Protein AF-A0A699QA88-F1 (afdb_monomer)

Organism: Tanacetum cinerariifolium (NCBI:txid118510)

Foldseek 3Di:
DDDPPPPPPPDDDADDLQDDPPCPVLVVLVVVLQVVQDPPDDSVPRDSVADSDPVSNVVVSVVSVVVVVCCVLCPPPPPCNVVVVVVVVVVVPDPPPPPPPDD

Structure (mmCIF, N/CA/C/O backbone):
data_AF-A0A699QA88-F1
#
_entry.id   AF-A0A699QA88-F1
#
loop_
_atom_site.group_PDB
_atom_site.id
_atom_site.type_symbol
_atom_site.label_atom_id
_atom_site.label_alt_id
_atom_site.label_comp_id
_atom_site.label_asym_id
_atom_site.label_entity_id
_atom_site.label_seq_id
_atom_site.pdbx_PDB_ins_code
_atom_site.Cartn_x
_atom_site.Cartn_y
_atom_site.Cartn_z
_atom_site.occupancy
_atom_site.B_iso_or_equiv
_atom_site.auth_seq_id
_atom_site.auth_comp_id
_atom_site.auth_asym_id
_atom_site.auth_atom_id
_atom_site.pdbx_PDB_model_num
ATOM 1 N N . PHE A 1 1 ? -19.993 -20.829 -31.052 1.00 38.84 1 PHE A N 1
ATOM 2 C CA . PHE A 1 1 ? -18.880 -21.285 -30.199 1.00 38.84 1 PHE A CA 1
ATOM 3 C C . PHE A 1 1 ? -18.226 -22.478 -30.885 1.00 38.84 1 PHE A C 1
ATOM 5 O O . PHE A 1 1 ? -18.898 -23.483 -31.068 1.00 38.84 1 PHE A O 1
ATOM 12 N N . GLY A 1 2 ? -17.010 -22.308 -31.415 1.00 42.00 2 GLY A N 1
ATOM 13 C CA . GLY A 1 2 ? -16.285 -23.348 -32.164 1.00 42.00 2 GLY A CA 1
ATOM 14 C C . GLY A 1 2 ? -15.446 -24.264 -31.256 1.00 42.00 2 GLY A C 1
ATOM 15 O O . GLY A 1 2 ? -15.251 -23.921 -30.091 1.00 42.00 2 GLY A O 1
ATOM 16 N N . PRO A 1 3 ? -14.935 -25.405 -31.759 1.00 47.50 3 PRO A N 1
ATOM 17 C CA . PRO A 1 3 ? -14.498 -26.540 -30.933 1.00 47.50 3 PRO A CA 1
ATOM 18 C C . PRO A 1 3 ? -13.124 -26.410 -30.256 1.00 47.50 3 PRO A C 1
ATOM 20 O O . PRO A 1 3 ? -12.680 -27.372 -29.648 1.00 47.50 3 PRO A O 1
ATOM 23 N N . ASN A 1 4 ? -12.445 -25.263 -30.335 1.00 50.00 4 ASN A N 1
ATOM 24 C CA . ASN A 1 4 ? -11.046 -25.130 -29.899 1.00 50.00 4 ASN A CA 1
ATOM 25 C C . ASN A 1 4 ? -10.831 -23.957 -28.931 1.00 50.00 4 ASN A C 1
ATOM 27 O O . ASN A 1 4 ? -9.859 -23.222 -29.054 1.00 50.00 4 ASN A O 1
ATOM 31 N N . CYS A 1 5 ? -11.739 -23.743 -27.978 1.00 49.22 5 CYS A N 1
ATOM 32 C CA . CYS A 1 5 ? -11.491 -22.808 -26.879 1.00 49.22 5 CYS A CA 1
ATOM 33 C C . CYS A 1 5 ? -11.003 -23.583 -25.651 1.00 49.22 5 CYS A C 1
ATOM 35 O O . CYS A 1 5 ? -11.678 -23.664 -24.628 1.00 49.22 5 CYS A O 1
ATOM 37 N N . SER A 1 6 ? -9.829 -24.196 -25.781 1.00 50.03 6 SER A N 1
ATOM 38 C CA . SER A 1 6 ? -9.033 -24.570 -24.620 1.00 50.03 6 SER A CA 1
ATOM 39 C C . SER A 1 6 ? -8.433 -23.273 -24.085 1.00 50.03 6 SER A C 1
ATOM 41 O O . SER A 1 6 ? -7.356 -22.873 -24.513 1.00 50.03 6 SER A O 1
ATOM 43 N N . ILE A 1 7 ? -9.152 -22.572 -23.204 1.00 57.25 7 ILE A N 1
ATOM 44 C CA . ILE A 1 7 ? -8.540 -21.539 -22.358 1.00 57.25 7 ILE A CA 1
ATOM 45 C C . ILE A 1 7 ? -7.652 -22.300 -21.373 1.00 57.25 7 ILE A C 1
ATOM 47 O O . ILE A 1 7 ? -8.055 -22.639 -20.264 1.00 57.25 7 ILE A O 1
ATOM 51 N N . GLY A 1 8 ? -6.464 -22.677 -21.836 1.00 50.00 8 GLY A N 1
ATOM 52 C CA . GLY A 1 8 ? -5.355 -22.939 -20.944 1.00 50.00 8 GLY A CA 1
ATOM 53 C C . GLY A 1 8 ? -4.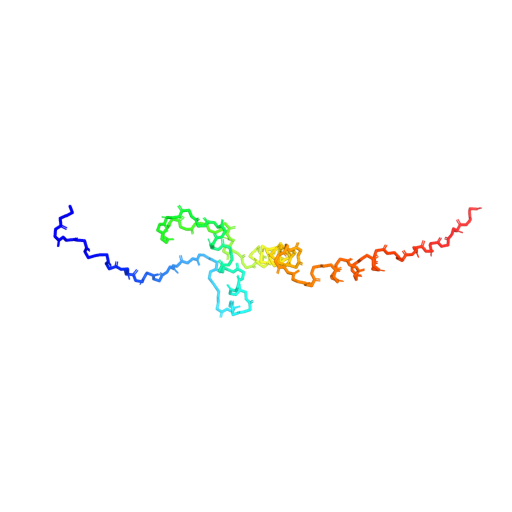982 -21.593 -20.350 1.00 50.00 8 GLY A C 1
ATOM 54 O O . GLY A 1 8 ? -4.537 -20.706 -21.069 1.00 50.00 8 GLY A O 1
ATOM 55 N N . SER A 1 9 ? -5.232 -21.398 -19.060 1.00 55.72 9 SER A N 1
ATOM 56 C CA . SER A 1 9 ? -4.574 -20.325 -18.323 1.00 55.72 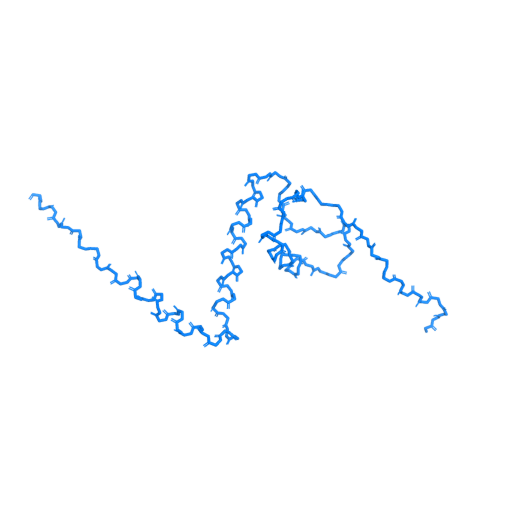9 SER A CA 1
ATOM 57 C C . SER A 1 9 ? -3.139 -20.783 -18.086 1.00 55.72 9 SER A C 1
ATOM 59 O O . SER A 1 9 ? -2.845 -21.412 -17.066 1.00 55.72 9 SER A O 1
ATOM 61 N N . GLU A 1 10 ? -2.280 -20.584 -19.080 1.00 60.94 10 GLU A N 1
ATOM 62 C CA . GLU A 1 10 ? -0.844 -20.775 -18.912 1.00 60.94 10 GLU A CA 1
ATOM 63 C C . GLU A 1 10 ? -0.374 -19.795 -17.828 1.00 60.94 10 GLU A C 1
ATOM 65 O O . GLU A 1 10 ? -0.728 -18.615 -17.838 1.00 60.94 10 GLU A O 1
ATOM 70 N N . ILE A 1 11 ? 0.311 -20.317 -16.809 1.00 65.12 11 ILE A N 1
ATOM 71 C CA . ILE A 1 11 ? 0.887 -19.491 -15.749 1.00 65.12 11 ILE A CA 1
ATOM 72 C C . ILE A 1 11 ? 2.209 -18.975 -16.304 1.00 65.12 11 ILE A C 1
ATOM 74 O O . ILE A 1 11 ? 3.162 -19.740 -16.434 1.00 65.12 11 ILE A O 1
ATOM 78 N N . GLU A 1 12 ? 2.237 -17.699 -16.664 1.00 67.31 12 GLU A N 1
ATOM 79 C CA . GLU A 1 12 ? 3.449 -17.014 -17.098 1.00 67.31 12 GLU A CA 1
ATOM 80 C C . GLU A 1 12 ? 4.161 -16.405 -15.883 1.00 67.31 12 GLU A C 1
ATOM 82 O O . GLU A 1 12 ? 3.568 -15.647 -15.107 1.00 67.31 12 GLU A O 1
ATOM 87 N N . ASP A 1 13 ? 5.442 -16.737 -15.717 1.00 69.88 13 ASP A N 1
ATOM 88 C CA . ASP A 1 13 ? 6.315 -16.089 -14.741 1.00 69.88 13 ASP A CA 1
ATOM 89 C C . ASP A 1 13 ? 6.705 -14.703 -15.278 1.00 69.88 13 ASP A C 1
ATOM 91 O O . ASP A 1 13 ? 7.562 -14.577 -16.149 1.00 69.88 13 ASP A O 1
ATOM 95 N N . GLY A 1 14 ? 6.056 -13.650 -14.776 1.00 70.75 14 GLY A N 1
ATOM 96 C CA . GLY A 1 14 ? 6.364 -12.275 -15.178 1.00 70.75 14 GLY A CA 1
ATOM 97 C C . GLY A 1 14 ? 7.719 -11.807 -14.648 1.00 70.75 14 GLY A C 1
ATOM 98 O O . GLY A 1 14 ? 7.980 -11.896 -13.445 1.00 70.75 14 GLY A O 1
ATOM 99 N N . GLU A 1 15 ? 8.558 -11.259 -15.525 1.00 78.94 15 GLU A N 1
ATOM 100 C CA . GLU A 1 15 ? 9.814 -10.597 -15.166 1.00 78.94 15 GLU A CA 1
ATOM 101 C C . GLU A 1 15 ? 9.582 -9.084 -15.063 1.00 78.94 15 GLU A C 1
ATOM 103 O O . GLU A 1 15 ? 9.091 -8.450 -15.997 1.00 78.94 15 GLU A O 1
ATOM 108 N N . PHE A 1 16 ? 9.915 -8.486 -13.916 1.00 81.31 16 PHE A N 1
ATOM 109 C CA . PHE A 1 16 ? 9.720 -7.052 -13.703 1.00 81.31 16 PHE A CA 1
ATOM 110 C C . PHE A 1 16 ? 10.973 -6.378 -13.149 1.00 81.31 16 PHE A C 1
ATOM 112 O O . PHE A 1 16 ? 11.567 -6.850 -12.182 1.00 81.31 16 PHE A O 1
ATOM 119 N N . ASP A 1 17 ? 11.276 -5.176 -13.647 1.00 80.62 17 ASP A N 1
ATOM 120 C CA . ASP A 1 17 ? 12.431 -4.361 -13.229 1.00 80.62 17 ASP A CA 1
ATOM 121 C C . ASP A 1 17 ? 12.520 -4.099 -11.713 1.00 80.62 17 ASP A C 1
ATOM 123 O O . ASP A 1 17 ? 13.580 -3.762 -11.187 1.00 80.62 17 ASP A O 1
ATOM 127 N N . TRP A 1 18 ? 11.391 -4.175 -11.005 1.00 79.94 18 TRP A N 1
ATOM 128 C CA . TRP A 1 18 ? 11.276 -3.915 -9.568 1.00 79.94 18 TRP A CA 1
ATOM 129 C C . TRP A 1 18 ? 11.328 -5.187 -8.703 1.00 79.94 18 TRP A C 1
ATOM 131 O O . TRP A 1 18 ? 11.214 -5.082 -7.477 1.00 79.94 18 TRP A O 1
ATOM 141 N N . GLN A 1 19 ? 11.497 -6.376 -9.295 1.00 78.88 19 GLN A N 1
ATOM 142 C CA . GLN A 1 19 ? 11.680 -7.623 -8.550 1.00 78.88 19 GLN A CA 1
ATOM 143 C C . GLN A 1 19 ? 12.997 -7.594 -7.763 1.00 78.88 19 GLN A C 1
ATOM 145 O O . GLN A 1 19 ? 14.057 -7.241 -8.272 1.00 78.88 19 GLN A O 1
ATOM 150 N N . THR A 1 20 ? 12.932 -7.944 -6.478 1.00 70.00 20 THR A N 1
ATOM 151 C CA . THR A 1 20 ? 14.099 -8.018 -5.590 1.00 70.00 20 THR A CA 1
ATOM 152 C C . THR A 1 20 ? 13.988 -9.234 -4.673 1.00 70.00 20 THR A C 1
ATOM 154 O O . THR A 1 20 ? 12.894 -9.661 -4.325 1.00 70.00 20 THR A O 1
ATOM 157 N N . ASN A 1 21 ? 15.114 -9.771 -4.206 1.00 67.88 21 ASN A N 1
ATOM 158 C CA . ASN A 1 21 ? 15.131 -11.036 -3.456 1.00 67.88 21 ASN A CA 1
ATOM 159 C C . ASN A 1 21 ? 14.504 -10.965 -2.042 1.00 67.88 21 ASN A C 1
ATOM 161 O O . ASN A 1 21 ? 14.332 -12.000 -1.412 1.00 67.88 21 ASN A O 1
ATOM 165 N N . ASN A 1 22 ? 14.147 -9.774 -1.536 1.00 62.91 22 ASN A N 1
ATOM 166 C CA . ASN A 1 22 ? 13.678 -9.558 -0.155 1.00 62.91 22 ASN A CA 1
ATOM 167 C C . ASN A 1 22 ? 12.275 -8.912 -0.098 1.00 62.91 22 ASN A C 1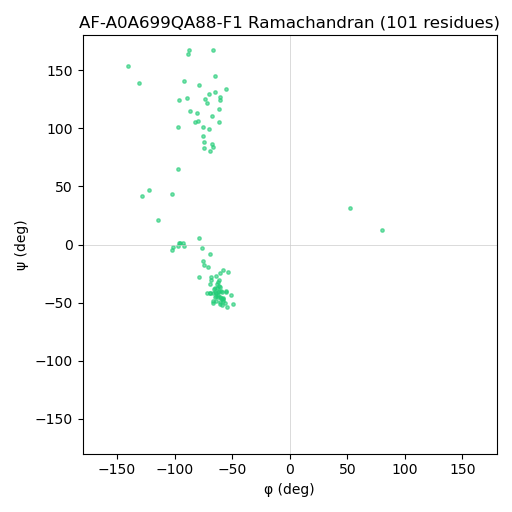
ATOM 169 O O . ASN A 1 22 ? 12.059 -7.933 0.621 1.00 62.91 22 ASN A O 1
ATOM 173 N N . MET A 1 23 ? 11.319 -9.425 -0.876 1.00 66.44 23 MET A N 1
ATOM 174 C CA . MET A 1 23 ? 9.979 -8.829 -1.027 1.00 66.44 23 MET A CA 1
ATOM 175 C C . MET A 1 23 ? 8.910 -9.359 -0.067 1.00 66.44 23 MET A C 1
ATOM 177 O O . MET A 1 23 ? 7.791 -8.856 -0.107 1.00 66.44 23 MET A O 1
ATOM 181 N N . GLU A 1 24 ? 9.213 -10.321 0.808 1.00 74.69 24 GLU A N 1
ATOM 182 C CA . GLU A 1 24 ? 8.195 -10.986 1.643 1.00 74.69 24 GLU A CA 1
ATOM 183 C C . GLU A 1 24 ? 7.356 -10.000 2.475 1.00 74.69 24 GLU A C 1
ATOM 185 O O . GLU A 1 24 ? 6.133 -10.107 2.532 1.00 74.69 24 GLU A O 1
ATOM 190 N N . ILE A 1 25 ? 7.995 -8.976 3.051 1.00 81.62 25 ILE A N 1
ATOM 191 C CA . ILE A 1 25 ? 7.320 -7.943 3.857 1.00 81.62 25 ILE A CA 1
ATOM 192 C C . ILE A 1 25 ? 6.415 -7.045 2.994 1.00 81.62 25 ILE A C 1
ATOM 194 O O . ILE A 1 25 ? 5.402 -6.529 3.465 1.00 81.62 25 ILE A O 1
ATOM 198 N N . GLU A 1 26 ? 6.779 -6.839 1.730 1.00 85.75 26 GLU A N 1
ATOM 199 C CA . GLU A 1 26 ? 6.126 -5.887 0.827 1.00 85.75 26 GLU A CA 1
ATOM 200 C C . GLU A 1 26 ? 5.160 -6.567 -0.155 1.00 85.75 26 GLU A C 1
ATOM 202 O O . GLU A 1 26 ? 4.474 -5.878 -0.911 1.00 85.75 26 GLU A O 1
ATOM 207 N N . ALA A 1 27 ? 5.055 -7.902 -0.123 1.00 88.06 27 ALA A N 1
ATOM 208 C CA . ALA A 1 27 ? 4.228 -8.703 -1.027 1.00 88.06 27 ALA A CA 1
ATOM 209 C C . ALA A 1 27 ? 2.780 -8.195 -1.099 1.00 88.06 27 ALA A C 1
ATOM 211 O O . ALA A 1 27 ? 2.229 -8.020 -2.185 1.00 88.06 27 ALA A O 1
ATOM 212 N N . GLY A 1 28 ? 2.186 -7.846 0.048 1.00 90.94 28 GLY A N 1
ATOM 213 C CA . GLY A 1 28 ? 0.838 -7.276 0.095 1.00 90.94 28 GLY A CA 1
ATOM 214 C C . GLY A 1 28 ? 0.711 -5.938 -0.644 1.00 90.94 28 GLY A C 1
ATOM 215 O O . GLY A 1 28 ? -0.305 -5.686 -1.290 1.00 90.94 28 GLY A O 1
ATOM 216 N N . ILE A 1 29 ? 1.741 -5.086 -0.605 1.00 93.19 29 ILE A N 1
ATOM 217 C CA . ILE A 1 29 ? 1.755 -3.811 -1.340 1.00 93.19 29 ILE A CA 1
ATOM 218 C C . ILE A 1 29 ? 1.840 -4.063 -2.839 1.00 93.19 29 ILE A C 1
ATOM 220 O O . ILE A 1 29 ? 1.125 -3.400 -3.592 1.00 93.19 29 ILE A O 1
ATOM 224 N N . PHE A 1 30 ? 2.667 -5.020 -3.268 1.00 89.81 30 PHE A N 1
ATOM 225 C CA . PHE A 1 30 ? 2.747 -5.402 -4.674 1.00 89.81 30 PHE A CA 1
ATOM 226 C C . PHE A 1 30 ? 1.400 -5.912 -5.171 1.00 89.81 30 PHE A C 1
ATOM 228 O O . PHE A 1 30 ? 0.889 -5.343 -6.129 1.00 89.81 30 PHE A O 1
ATOM 235 N N . VAL A 1 31 ? 0.769 -6.864 -4.479 1.00 91.06 31 VAL A N 1
ATOM 236 C CA . VAL A 1 31 ? -0.558 -7.381 -4.861 1.00 91.06 31 VAL A CA 1
ATOM 237 C C . VAL A 1 31 ? -1.586 -6.253 -4.956 1.00 91.06 31 VAL A C 1
ATOM 239 O O . VAL A 1 31 ? -2.238 -6.100 -5.986 1.00 91.06 31 VAL A O 1
ATOM 242 N N . MET A 1 32 ? -1.691 -5.399 -3.932 1.00 94.94 32 MET A N 1
ATOM 243 C CA . MET A 1 32 ? -2.623 -4.264 -3.961 1.00 94.94 32 MET A CA 1
ATOM 244 C C . MET A 1 32 ? -2.322 -3.290 -5.104 1.00 94.94 32 MET A C 1
ATOM 246 O O . MET A 1 32 ? -3.245 -2.744 -5.701 1.00 94.94 32 MET A O 1
ATOM 250 N N . ARG A 1 33 ? -1.043 -3.069 -5.428 1.00 93.75 33 ARG A N 1
ATOM 251 C CA . ARG A 1 33 ? -0.640 -2.211 -6.543 1.00 93.75 33 ARG A CA 1
ATOM 252 C C . ARG A 1 33 ? -0.977 -2.823 -7.895 1.00 93.75 33 ARG A C 1
ATOM 254 O O . ARG A 1 33 ? -1.480 -2.091 -8.735 1.00 93.75 33 ARG A O 1
ATOM 261 N N . HIS A 1 34 ? -0.756 -4.123 -8.070 1.00 90.31 34 HIS A N 1
ATOM 262 C CA . HIS A 1 34 ? -1.113 -4.828 -9.299 1.00 90.31 34 HIS A CA 1
ATOM 263 C C . HIS A 1 34 ? -2.617 -4.733 -9.523 1.00 90.31 34 HIS A C 1
ATOM 265 O O . HIS A 1 34 ? -3.037 -4.282 -10.578 1.00 90.31 34 HIS A O 1
ATOM 271 N N . LEU A 1 35 ? -3.424 -5.038 -8.503 1.00 91.75 35 LEU A N 1
ATOM 272 C CA . LEU A 1 35 ? -4.882 -4.919 -8.582 1.00 91.75 35 LEU A CA 1
ATOM 273 C C . LEU A 1 35 ? -5.356 -3.475 -8.821 1.00 91.75 35 LEU A C 1
ATOM 275 O O . LEU A 1 35 ? -6.364 -3.273 -9.487 1.00 91.75 35 LEU A O 1
ATOM 279 N N . GLU A 1 36 ? -4.642 -2.468 -8.304 1.00 92.62 36 GLU A N 1
ATOM 280 C CA . GLU A 1 36 ? -4.954 -1.051 -8.547 1.00 92.62 36 GLU A CA 1
ATOM 281 C C . GLU A 1 36 ? -4.678 -0.619 -9.998 1.00 92.62 36 GLU A C 1
ATOM 283 O O . GLU A 1 36 ? -5.385 0.245 -10.511 1.00 92.62 36 GLU A O 1
ATOM 288 N N . THR A 1 37 ? -3.653 -1.173 -10.650 1.00 89.56 37 THR A N 1
ATOM 289 C CA . THR A 1 37 ? -3.243 -0.784 -12.013 1.00 89.56 37 THR A CA 1
ATOM 290 C C . THR A 1 37 ? -3.689 -1.766 -13.092 1.00 89.56 37 THR A C 1
ATOM 292 O O . THR A 1 37 ? -3.467 -1.509 -14.273 1.00 89.56 37 THR A O 1
ATOM 295 N N . TYR A 1 38 ? -4.295 -2.889 -12.711 1.00 87.44 38 TYR A N 1
ATOM 296 C CA . TYR A 1 38 ? -4.722 -3.920 -13.641 1.00 87.44 38 TYR A CA 1
ATOM 297 C C . TYR A 1 38 ? -5.931 -3.461 -14.459 1.00 87.44 38 TYR A C 1
ATOM 299 O O . TYR A 1 38 ? -6.988 -3.153 -13.913 1.00 87.44 38 TYR A O 1
ATOM 307 N N . MET A 1 39 ? -5.776 -3.467 -15.783 1.00 86.00 39 MET A N 1
ATOM 308 C CA . MET A 1 39 ? -6.803 -3.040 -16.741 1.00 86.00 39 MET A CA 1
ATOM 309 C C . MET A 1 39 ? -7.315 -4.192 -17.620 1.00 86.00 39 MET A C 1
ATOM 311 O 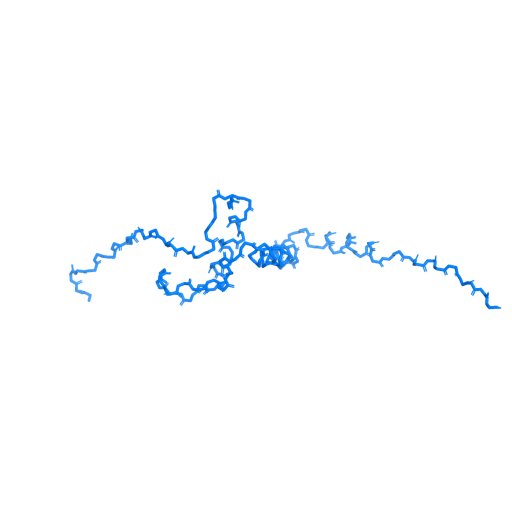O . MET A 1 39 ? -7.840 -3.953 -18.702 1.00 86.00 39 MET A O 1
ATOM 315 N N . GLY A 1 40 ? -7.156 -5.446 -17.181 1.00 83.31 40 GLY A N 1
ATOM 316 C CA . GLY A 1 40 ? -7.544 -6.616 -17.983 1.00 83.31 40 GLY A CA 1
ATOM 317 C C . GLY A 1 40 ? -6.531 -7.011 -19.063 1.00 83.31 40 GLY A C 1
ATOM 318 O O . GLY A 1 40 ? -6.871 -7.793 -19.944 1.00 83.31 40 GLY A O 1
ATOM 319 N N . MET A 1 41 ? -5.317 -6.456 -19.018 1.00 80.75 41 MET A N 1
ATOM 320 C CA . MET A 1 41 ? -4.253 -6.703 -19.999 1.00 80.75 41 MET A CA 1
ATOM 321 C C . MET A 1 41 ? -3.392 -7.916 -19.605 1.00 80.75 41 MET A C 1
ATOM 323 O O . MET A 1 41 ? -3.437 -8.363 -18.455 1.00 80.75 41 MET A O 1
ATOM 327 N N . GLY A 1 42 ? -2.620 -8.446 -20.560 1.00 77.81 42 GLY A N 1
ATOM 328 C CA . GLY A 1 42 ? -1.634 -9.508 -20.317 1.00 77.81 42 GLY A CA 1
ATOM 329 C C . GLY A 1 42 ? -0.470 -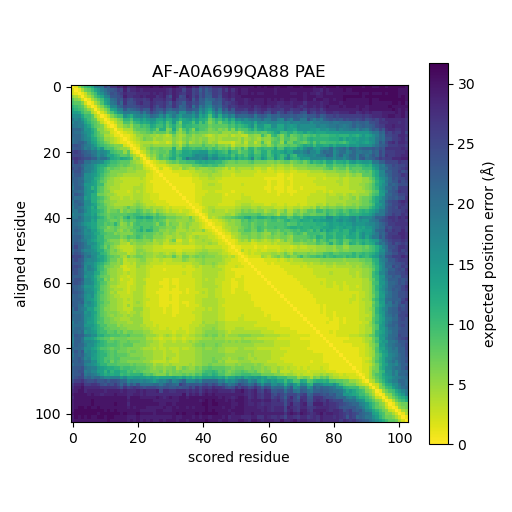9.045 -19.432 1.00 77.81 42 GLY A C 1
ATOM 330 O O . GLY A 1 42 ? -0.310 -7.848 -19.181 1.00 77.81 42 GLY A O 1
ATOM 331 N N . ILE A 1 43 ? 0.341 -9.989 -18.943 1.00 76.31 43 ILE A N 1
ATOM 332 C CA . ILE A 1 43 ? 1.430 -9.703 -17.993 1.00 76.31 43 ILE A CA 1
ATOM 333 C C . ILE A 1 43 ? 2.507 -8.785 -18.591 1.00 76.31 43 ILE A C 1
ATOM 335 O O . ILE A 1 43 ? 2.996 -7.896 -17.897 1.00 76.31 43 ILE A O 1
ATOM 339 N N . ASP A 1 44 ? 2.770 -8.914 -19.894 1.00 75.19 44 ASP A N 1
ATOM 340 C CA . ASP A 1 44 ? 3.740 -8.103 -20.644 1.00 75.19 44 ASP A CA 1
ATOM 341 C C . ASP A 1 44 ? 3.374 -6.612 -20.702 1.00 75.19 44 ASP A C 1
ATOM 343 O O . ASP A 1 44 ? 4.236 -5.741 -20.820 1.00 75.19 44 ASP A O 1
ATOM 347 N N . GLU A 1 45 ? 2.082 -6.295 -20.601 1.00 74.00 45 GLU A N 1
ATOM 348 C CA . GLU A 1 45 ? 1.571 -4.921 -20.633 1.00 74.00 45 GLU A CA 1
ATOM 349 C C . GLU A 1 45 ? 1.342 -4.355 -19.222 1.00 74.00 45 GLU A C 1
ATOM 351 O O . GLU A 1 45 ? 0.946 -3.193 -19.053 1.00 74.00 45 GLU A O 1
ATOM 356 N N . LEU A 1 46 ? 1.590 -5.154 -18.179 1.00 78.19 46 LEU A N 1
ATOM 357 C CA . LEU A 1 46 ? 1.340 -4.766 -16.800 1.00 78.19 46 LEU A CA 1
ATOM 358 C C . LEU A 1 46 ? 2.398 -3.779 -16.297 1.00 78.19 46 LEU A C 1
ATOM 360 O O . LEU A 1 46 ? 3.430 -4.138 -15.732 1.00 78.19 46 LEU A O 1
ATOM 364 N N . ASN A 1 47 ? 2.093 -2.489 -16.424 1.00 80.25 47 ASN A N 1
ATOM 365 C CA . ASN A 1 47 ? 2.925 -1.426 -15.876 1.00 80.25 47 ASN A CA 1
ATOM 366 C C . ASN A 1 47 ? 2.416 -0.947 -14.505 1.00 80.25 47 ASN A C 1
ATOM 368 O O . ASN A 1 47 ? 1.506 -0.126 -14.396 1.00 80.25 47 ASN A O 1
ATOM 372 N N . CYS A 1 48 ? 3.071 -1.403 -13.437 1.00 84.44 48 CYS A N 1
ATOM 373 C CA . CYS A 1 48 ? 2.770 -0.990 -12.060 1.00 84.44 48 CYS A CA 1
ATOM 374 C C . CYS A 1 48 ? 3.294 0.424 -11.697 1.00 84.44 48 CYS A C 1
ATOM 376 O O . CYS A 1 48 ? 3.066 0.912 -10.578 1.00 84.44 48 CYS A O 1
ATOM 378 N N . CYS A 1 49 ? 3.997 1.101 -12.617 1.00 86.25 49 CYS A N 1
ATOM 379 C CA . CYS A 1 49 ? 4.707 2.377 -12.433 1.00 86.25 49 CYS A CA 1
ATOM 380 C C . CYS A 1 49 ? 5.684 2.378 -11.239 1.00 86.25 49 CYS A C 1
ATOM 382 O O . CYS A 1 49 ? 5.889 3.405 -10.578 1.00 86.25 49 CYS A O 1
ATOM 384 N N . LEU A 1 50 ? 6.266 1.217 -10.938 1.00 90.62 50 LEU A N 1
ATOM 385 C CA . LEU A 1 50 ? 7.282 1.041 -9.906 1.00 90.62 50 LEU A CA 1
ATOM 386 C C . LEU A 1 50 ? 8.671 1.197 -10.522 1.00 90.62 50 LEU A C 1
ATOM 388 O O . LEU A 1 50 ? 8.921 0.771 -11.644 1.00 90.62 50 LEU A O 1
ATOM 392 N N . ALA A 1 51 ? 9.572 1.850 -9.800 1.00 89.75 51 ALA A N 1
ATOM 393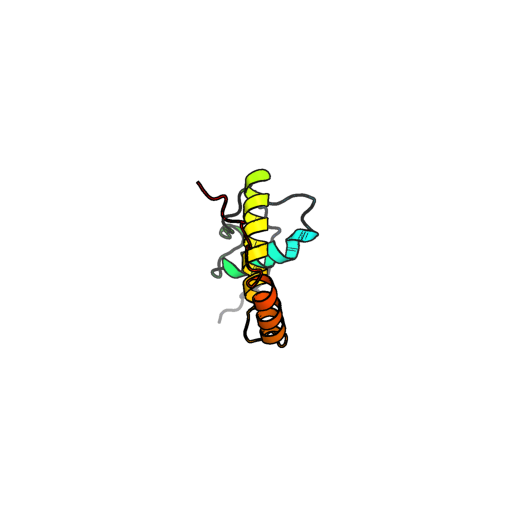 C CA . ALA A 1 51 ? 10.932 2.064 -10.262 1.00 89.75 51 ALA A CA 1
ATOM 394 C C . ALA A 1 51 ? 11.783 0.802 -10.068 1.00 89.75 51 ALA A C 1
ATOM 396 O O . ALA A 1 51 ? 11.771 0.230 -8.983 1.00 89.75 51 ALA A O 1
ATOM 397 N N . GLY A 1 52 ? 12.612 0.449 -11.054 1.00 86.00 52 GLY A N 1
ATOM 398 C CA . GLY A 1 52 ? 13.636 -0.592 -10.873 1.00 86.00 52 GLY A CA 1
ATOM 399 C C . GLY A 1 52 ? 14.804 -0.166 -9.969 1.00 86.00 52 GLY A C 1
ATOM 400 O O . GLY A 1 52 ? 15.508 -0.987 -9.393 1.00 86.00 52 GLY A O 1
ATOM 401 N N . ASN A 1 53 ? 15.007 1.143 -9.759 1.00 89.50 53 ASN A N 1
ATOM 40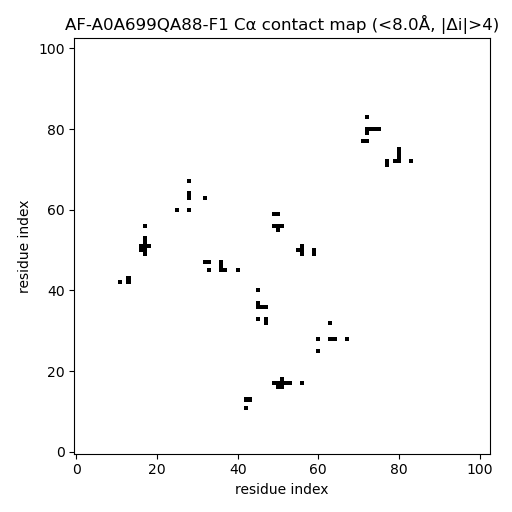2 C CA . ASN A 1 53 ? 16.010 1.628 -8.808 1.00 89.50 53 ASN A CA 1
ATOM 403 C C . ASN A 1 53 ? 15.552 1.425 -7.354 1.00 89.50 53 ASN A C 1
ATOM 405 O O . ASN A 1 53 ? 14.544 1.993 -6.929 1.00 89.50 53 ASN A O 1
ATOM 409 N N . THR A 1 54 ? 16.371 0.743 -6.550 1.00 87.69 54 THR A N 1
ATOM 410 C CA . THR A 1 54 ? 16.063 0.378 -5.158 1.00 87.69 54 THR A CA 1
ATOM 411 C C . THR A 1 54 ? 15.696 1.557 -4.250 1.00 87.69 54 THR A C 1
ATOM 413 O O . THR A 1 54 ? 14.799 1.423 -3.418 1.00 87.69 54 THR A O 1
ATOM 416 N N . ARG A 1 55 ? 16.361 2.717 -4.365 1.00 90.94 55 ARG A N 1
ATOM 417 C CA . ARG A 1 55 ? 16.065 3.882 -3.506 1.00 90.94 55 ARG A CA 1
ATOM 418 C C . ARG A 1 55 ? 14.671 4.422 -3.803 1.00 90.94 55 ARG A C 1
ATOM 420 O O . ARG A 1 55 ? 13.863 4.577 -2.893 1.00 90.94 55 ARG A O 1
ATOM 427 N N . LYS A 1 56 ? 14.388 4.656 -5.086 1.00 92.25 56 LYS A N 1
ATOM 428 C CA . LYS A 1 56 ? 13.094 5.179 -5.536 1.00 92.25 56 LYS A CA 1
ATOM 429 C C . LYS A 1 56 ? 11.968 4.173 -5.282 1.00 92.25 56 LYS A C 1
ATOM 431 O O . LYS A 1 56 ? 10.891 4.571 -4.849 1.00 92.25 56 LYS A O 1
ATOM 436 N N . LEU A 1 57 ? 12.236 2.878 -5.467 1.00 91.69 57 LEU A N 1
ATOM 437 C CA . LEU A 1 57 ? 11.298 1.807 -5.138 1.00 91.69 57 LEU A CA 1
ATOM 438 C C . LEU A 1 57 ? 10.906 1.848 -3.657 1.00 91.69 57 LEU A C 1
ATOM 440 O O . LEU A 1 57 ? 9.722 1.854 -3.342 1.00 91.69 57 LEU A O 1
ATOM 444 N N . LYS A 1 58 ? 11.874 1.959 -2.738 1.00 91.38 58 LYS A N 1
ATOM 445 C CA . LYS A 1 58 ? 11.595 2.055 -1.293 1.00 91.38 58 LYS A CA 1
ATOM 446 C C . LYS A 1 58 ? 10.721 3.259 -0.936 1.00 91.38 58 LYS A C 1
ATOM 448 O O . LYS A 1 58 ? 9.814 3.130 -0.117 1.00 91.38 58 LYS A O 1
ATOM 453 N N . GLU A 1 59 ? 10.960 4.413 -1.554 1.00 93.88 59 GLU A N 1
ATOM 454 C CA . GLU A 1 59 ? 10.127 5.607 -1.359 1.00 93.88 59 GLU A CA 1
ATOM 455 C C . GLU A 1 59 ? 8.691 5.387 -1.860 1.00 93.88 59 GLU A C 1
ATOM 457 O O . GLU A 1 59 ? 7.731 5.707 -1.153 1.00 93.88 59 GLU A O 1
ATOM 462 N N . GLN A 1 60 ? 8.534 4.780 -3.042 1.00 94.69 60 GLN A N 1
ATOM 463 C CA . GLN A 1 60 ? 7.225 4.425 -3.595 1.00 94.69 60 GLN A CA 1
ATOM 464 C C . GLN A 1 60 ? 6.492 3.410 -2.711 1.00 94.69 60 GLN A C 1
ATOM 466 O O . GLN A 1 60 ? 5.309 3.598 -2.428 1.00 94.69 60 GLN A O 1
ATOM 471 N N . LEU A 1 61 ? 7.181 2.380 -2.217 1.00 93.81 61 LEU A N 1
ATOM 472 C CA . LEU A 1 61 ? 6.606 1.381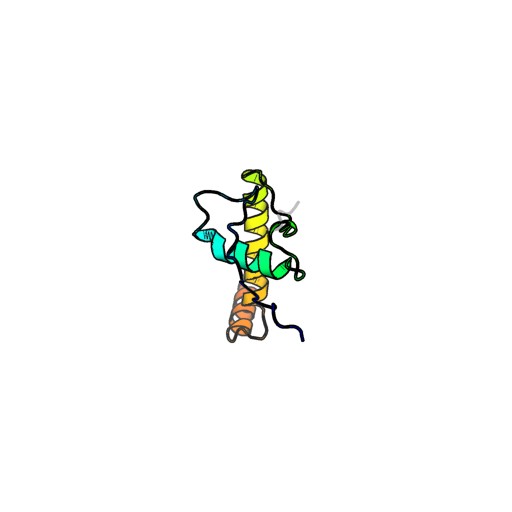 -1.315 1.00 93.81 61 LEU A CA 1
ATOM 473 C C . LEU A 1 61 ? 6.174 2.003 0.015 1.00 93.81 61 LEU A C 1
ATOM 475 O O . LEU A 1 61 ? 5.070 1.732 0.482 1.00 93.81 61 LEU A O 1
ATOM 479 N N . LEU A 1 62 ? 6.973 2.904 0.596 1.00 94.88 62 LEU A N 1
ATOM 480 C CA . LEU A 1 62 ? 6.592 3.623 1.814 1.00 94.88 62 LEU A CA 1
ATOM 481 C C . LEU A 1 62 ? 5.342 4.490 1.600 1.00 94.88 62 LEU A C 1
ATOM 483 O O . LEU A 1 62 ? 4.466 4.544 2.467 1.00 94.88 62 LEU A O 1
ATOM 487 N N . PHE A 1 63 ? 5.248 5.168 0.456 1.00 96.31 63 PHE A N 1
ATOM 488 C CA . PHE A 1 63 ? 4.067 5.948 0.098 1.00 96.31 63 PHE A CA 1
ATOM 489 C C . PHE A 1 63 ? 2.833 5.055 -0.079 1.00 96.31 63 PHE A C 1
ATOM 491 O O . PHE A 1 63 ? 1.789 5.325 0.519 1.00 96.31 63 PHE A O 1
ATOM 498 N N . LEU A 1 64 ? 2.956 3.968 -0.846 1.00 96.44 64 LEU A N 1
ATOM 499 C CA . LEU A 1 64 ? 1.874 3.011 -1.072 1.00 96.44 64 LEU A CA 1
ATOM 500 C C . LEU A 1 64 ? 1.421 2.356 0.235 1.00 96.44 64 LEU A C 1
ATOM 502 O O . LEU A 1 64 ? 0.220 2.252 0.467 1.00 96.44 64 LEU A O 1
ATOM 506 N N . ARG A 1 65 ? 2.353 2.018 1.135 1.00 96.00 65 ARG A N 1
ATOM 507 C CA . ARG A 1 65 ? 2.042 1.517 2.479 1.00 96.00 65 ARG A CA 1
ATOM 508 C C . ARG A 1 65 ? 1.124 2.481 3.214 1.00 96.00 65 ARG A C 1
ATOM 510 O O . ARG A 1 65 ? 0.049 2.088 3.647 1.00 96.00 65 ARG A O 1
ATOM 517 N N . LYS A 1 66 ? 1.508 3.758 3.305 1.00 96.94 66 LYS A N 1
ATOM 518 C CA . LYS A 1 66 ? 0.692 4.787 3.969 1.00 96.94 66 LYS A CA 1
ATOM 519 C C . LYS A 1 66 ? -0.676 4.939 3.303 1.00 96.94 66 LYS A C 1
ATOM 521 O O . LYS A 1 66 ? -1.684 4.967 4.002 1.00 96.94 66 LYS A O 1
ATOM 526 N N . LYS A 1 67 ? -0.715 4.998 1.967 1.00 97.31 67 LYS A N 1
ATOM 527 C CA . LYS A 1 67 ? -1.949 5.126 1.176 1.00 97.31 67 LYS A CA 1
ATOM 528 C C . LYS A 1 67 ? -2.913 3.972 1.451 1.00 97.31 67 LYS A C 1
ATOM 530 O O . LYS A 1 67 ? -4.079 4.213 1.756 1.00 97.31 67 LYS A O 1
ATOM 535 N N . TYR A 1 68 ? -2.441 2.732 1.351 1.00 97.44 68 TYR A N 1
ATOM 536 C CA . TYR A 1 68 ? -3.280 1.552 1.534 1.00 97.44 68 TYR A CA 1
ATOM 537 C C . TYR A 1 68 ? -3.679 1.354 2.992 1.00 97.44 68 TYR A C 1
ATOM 539 O O . TYR A 1 68 ? -4.855 1.119 3.255 1.00 97.44 68 TYR A O 1
ATOM 547 N N . SER A 1 69 ? -2.763 1.547 3.945 1.00 96.12 69 SER A N 1
ATOM 548 C CA . SER A 1 69 ? -3.106 1.509 5.369 1.00 96.12 69 SER A CA 1
ATOM 549 C C . SER A 1 69 ? -4.178 2.539 5.711 1.00 96.12 69 SER A C 1
ATOM 551 O O . SER A 1 69 ? -5.159 2.182 6.352 1.00 96.12 69 SER A O 1
ATOM 553 N N . ALA A 1 70 ? -4.052 3.785 5.240 1.00 96.75 70 ALA A N 1
ATOM 554 C CA . ALA A 1 70 ? -5.069 4.809 5.465 1.00 96.75 70 ALA A CA 1
ATOM 555 C C . ALA A 1 70 ? -6.423 4.414 4.854 1.00 96.75 70 ALA A C 1
ATOM 557 O O . ALA A 1 70 ? -7.438 4.511 5.536 1.00 96.75 70 ALA A O 1
ATOM 558 N N . LYS A 1 71 ? -6.444 3.909 3.609 1.00 96.94 71 LYS A N 1
ATOM 559 C CA . LYS A 1 71 ? -7.679 3.431 2.964 1.00 96.94 71 LYS A CA 1
ATOM 560 C C . LYS A 1 71 ? -8.349 2.301 3.748 1.00 96.94 71 LYS A C 1
ATOM 562 O O . LYS A 1 71 ? -9.550 2.364 3.961 1.00 96.94 71 LYS A O 1
ATOM 567 N N . ILE A 1 72 ? -7.592 1.291 4.180 1.00 96.56 72 ILE A N 1
ATOM 568 C CA . ILE A 1 72 ? -8.128 0.137 4.920 1.00 96.56 72 ILE A CA 1
ATOM 569 C C . ILE A 1 72 ? -8.653 0.578 6.289 1.00 96.56 72 ILE A C 1
ATOM 571 O O . ILE A 1 72 ? -9.777 0.254 6.658 1.00 96.56 72 ILE A O 1
ATOM 575 N N . ILE A 1 73 ? -7.854 1.352 7.025 1.00 97.31 73 ILE A N 1
ATOM 576 C CA . ILE A 1 73 ? -8.185 1.807 8.378 1.00 97.31 73 ILE A CA 1
ATOM 577 C C . ILE A 1 73 ? -9.410 2.731 8.378 1.00 97.31 73 ILE A C 1
ATOM 579 O O . ILE A 1 73 ? -10.222 2.658 9.298 1.00 97.31 73 ILE A O 1
ATOM 583 N N . LEU A 1 74 ? -9.550 3.589 7.366 1.00 96.88 74 LEU A N 1
ATOM 584 C CA . LEU A 1 74 ? -10.635 4.570 7.276 1.00 96.88 74 LEU A CA 1
ATOM 585 C C . LEU A 1 74 ? -11.833 4.096 6.441 1.00 96.88 74 LEU A C 1
ATOM 587 O O . LEU A 1 74 ? -12.782 4.858 6.272 1.00 96.88 74 LEU A O 1
ATOM 591 N N . SER A 1 75 ? -11.799 2.870 5.915 1.00 97.50 75 SER A N 1
ATOM 592 C CA . SER A 1 75 ? -12.897 2.296 5.133 1.00 97.50 75 SER A CA 1
ATOM 593 C C . SER A 1 75 ? -14.151 2.099 5.986 1.00 97.50 75 SER A C 1
ATOM 595 O O . SER A 1 75 ? -14.052 1.691 7.141 1.00 97.50 75 SER A O 1
ATOM 597 N N . GLU A 1 76 ? -15.336 2.282 5.396 1.00 97.38 76 GLU A N 1
ATOM 598 C CA . GLU A 1 76 ? -16.620 1.991 6.061 1.00 97.38 76 GLU A CA 1
ATOM 599 C C . GLU A 1 76 ? -16.761 0.520 6.472 1.00 97.38 76 GLU A C 1
ATOM 601 O O . GLU A 1 76 ? -17.493 0.203 7.405 1.00 97.38 76 GLU A O 1
ATOM 606 N N . CYS A 1 77 ? -16.052 -0.396 5.802 1.00 96.94 77 CYS A N 1
ATOM 607 C CA . CYS A 1 77 ? -16.069 -1.811 6.177 1.00 96.94 77 CYS A CA 1
ATOM 608 C C . CYS A 1 77 ? -15.235 -2.118 7.432 1.00 96.94 77 CYS A C 1
ATOM 610 O O . CYS A 1 77 ? -15.365 -3.203 7.999 1.00 96.94 77 CYS A O 1
ATOM 612 N N . ASN A 1 78 ? -14.379 -1.193 7.878 1.00 97.50 78 ASN A N 1
ATOM 613 C CA . ASN A 1 78 ? -13.617 -1.376 9.102 1.00 97.50 78 ASN A CA 1
ATOM 614 C C . ASN A 1 78 ? -14.495 -1.061 10.318 1.00 97.50 78 ASN A C 1
ATOM 616 O O . ASN A 1 78 ? -14.708 0.099 10.663 1.00 97.50 78 ASN A O 1
ATOM 620 N N . ILE A 1 79 ? -14.922 -2.101 11.035 1.00 97.88 79 ILE A N 1
ATOM 621 C CA . ILE A 1 79 ? -15.729 -1.973 12.260 1.00 97.88 79 ILE A CA 1
ATOM 622 C C . ILE A 1 79 ? -15.050 -1.129 13.354 1.00 97.88 79 ILE A C 1
ATOM 624 O O . ILE A 1 79 ? -15.722 -0.592 14.229 1.00 97.88 79 ILE A O 1
ATOM 628 N N . LEU A 1 80 ? -13.719 -0.993 13.313 1.00 97.62 80 LEU A N 1
ATOM 629 C CA . LEU A 1 80 ? -12.948 -0.199 14.271 1.00 97.62 80 LEU A CA 1
ATOM 630 C C . LEU A 1 80 ? -12.707 1.245 13.813 1.00 97.62 80 LEU A C 1
ATOM 632 O O . LEU A 1 80 ? -12.054 1.994 14.541 1.00 97.62 80 LEU A O 1
ATOM 636 N N . LYS A 1 81 ? -13.212 1.658 12.643 1.00 97.31 81 LYS A N 1
ATOM 637 C CA . LYS A 1 81 ? -12.978 2.989 12.062 1.00 97.31 81 LYS A CA 1
ATOM 638 C C . LYS A 1 81 ? -13.235 4.118 13.066 1.00 97.31 81 LYS A C 1
ATOM 640 O O . LYS A 1 81 ? -12.348 4.940 13.290 1.00 97.31 81 LYS A O 1
ATOM 645 N N . GLU A 1 82 ? -14.393 4.120 13.726 1.00 97.12 82 GLU A N 1
ATOM 646 C CA . GLU A 1 82 ? -14.755 5.160 14.704 1.00 97.12 82 GLU A CA 1
ATOM 647 C C . GLU 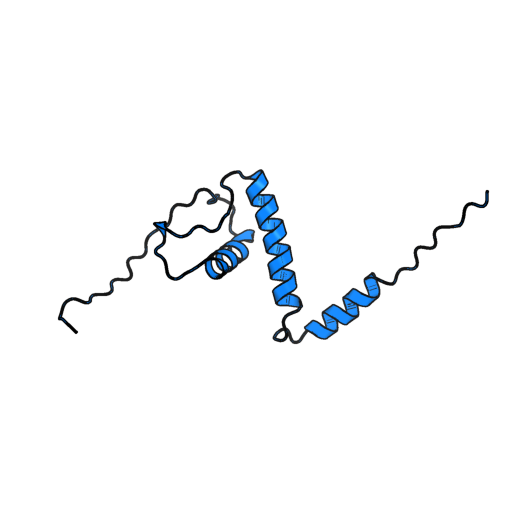A 1 82 ? -13.819 5.182 15.916 1.00 97.12 82 GLU A C 1
ATOM 649 O O . GLU A 1 82 ? -13.421 6.243 16.394 1.00 97.12 82 GLU A O 1
ATOM 654 N N . THR A 1 83 ? -13.379 4.009 16.378 1.00 96.06 83 THR A N 1
ATOM 655 C CA . THR A 1 83 ? -12.395 3.916 17.467 1.00 96.06 83 THR A CA 1
ATOM 656 C C . THR A 1 83 ? -11.053 4.507 17.038 1.00 96.06 83 THR A C 1
ATOM 658 O O . THR A 1 83 ? -10.410 5.223 17.810 1.00 96.06 83 THR A O 1
ATOM 661 N N . VAL A 1 84 ? -10.626 4.242 15.800 1.00 94.94 84 VAL A N 1
ATOM 662 C CA . VAL A 1 84 ? -9.387 4.802 15.256 1.00 94.94 84 VAL A CA 1
ATOM 663 C C . VAL A 1 84 ? -9.478 6.323 15.124 1.00 94.94 84 VAL A C 1
ATOM 665 O O . VAL A 1 84 ? -8.555 7.011 15.560 1.00 94.94 84 VAL A O 1
ATOM 668 N N . LEU A 1 85 ? -10.582 6.859 14.597 1.00 94.81 85 LEU A N 1
ATOM 669 C CA . LEU A 1 85 ? -10.805 8.305 14.480 1.00 94.81 85 LEU A CA 1
ATOM 670 C C . LEU A 1 85 ? -10.841 8.993 15.848 1.00 94.81 85 LEU A C 1
ATOM 672 O O . LEU A 1 85 ? -10.166 10.006 16.054 1.00 94.81 85 LEU A O 1
ATOM 676 N N . HIS A 1 86 ? -11.554 8.405 16.812 1.00 94.81 86 HIS A N 1
ATOM 677 C CA . HIS A 1 86 ? -11.600 8.903 18.185 1.00 94.81 86 HIS A CA 1
ATOM 678 C C . HIS A 1 86 ? -10.203 8.972 18.800 1.00 94.81 86 HIS A C 1
ATOM 680 O O . HIS A 1 86 ? -9.811 9.999 19.355 1.00 94.81 86 HIS A O 1
ATOM 686 N N . ASN A 1 87 ? -9.410 7.910 18.655 1.00 93.19 87 ASN A N 1
ATOM 687 C CA . ASN A 1 87 ? -8.047 7.878 19.176 1.00 93.19 87 ASN A CA 1
ATOM 688 C C . ASN A 1 87 ? -7.135 8.878 18.457 1.00 93.19 87 ASN A C 1
ATOM 690 O O . ASN A 1 87 ? -6.378 9.578 19.126 1.00 93.19 87 ASN A O 1
ATOM 694 N N . ALA A 1 88 ? -7.240 9.007 17.133 1.00 90.88 88 ALA A N 1
ATOM 695 C CA . ALA A 1 88 ? -6.469 9.972 16.352 1.00 90.88 88 ALA A CA 1
ATOM 696 C C . ALA A 1 88 ? -6.733 11.423 16.795 1.00 90.88 88 ALA A C 1
ATOM 698 O O . ALA A 1 88 ? -5.788 12.202 16.933 1.00 90.88 88 ALA A O 1
ATOM 699 N N . SER A 1 89 ? -7.987 11.774 17.104 1.00 90.56 89 SER A N 1
ATOM 700 C CA . SER A 1 89 ? -8.349 13.128 17.552 1.00 90.56 89 SER A CA 1
ATOM 701 C C . SER A 1 89 ? -7.665 13.539 18.866 1.00 90.56 89 SER A C 1
ATOM 703 O O . SER A 1 89 ? -7.312 14.703 19.051 1.00 90.56 89 SER A O 1
ATOM 705 N N . LYS A 1 90 ? -7.380 12.580 19.757 1.00 88.25 90 LYS A N 1
ATOM 706 C CA . LYS A 1 90 ? -6.661 12.829 21.018 1.00 88.25 90 LYS A CA 1
ATOM 707 C C . LYS A 1 90 ? -5.194 13.199 20.806 1.00 88.25 90 LYS A C 1
ATOM 709 O O . LYS A 1 90 ? -4.630 13.916 21.626 1.00 88.25 90 LYS A O 1
ATOM 714 N N . PHE A 1 91 ? -4.575 12.741 19.718 1.00 75.38 91 PHE A N 1
ATOM 715 C CA . PHE A 1 91 ? -3.186 13.083 19.401 1.00 75.38 91 PHE A CA 1
ATOM 716 C C . PHE A 1 91 ? -3.044 14.486 18.794 1.00 75.38 91 PHE A C 1
ATOM 718 O O . PHE A 1 91 ? -2.004 15.113 18.986 1.00 75.38 91 PHE A O 1
ATOM 725 N N . GLY A 1 92 ? -4.078 14.997 18.114 1.00 62.97 92 GLY A N 1
ATOM 726 C CA . GLY A 1 92 ? -4.086 16.346 17.529 1.00 62.97 92 GLY A CA 1
ATOM 727 C C . GLY A 1 92 ? -4.248 17.487 18.545 1.00 62.97 92 GLY A C 1
ATOM 728 O O . GLY A 1 92 ? -3.896 18.621 18.243 1.00 62.97 92 GLY A O 1
ATOM 729 N N . ASN A 1 93 ? -4.722 17.192 19.761 1.00 54.78 93 ASN A N 1
ATOM 730 C CA . ASN A 1 93 ? -5.061 18.181 20.792 1.00 54.78 93 ASN A CA 1
ATOM 731 C C . ASN A 1 93 ? -3.997 18.314 21.898 1.00 54.78 93 ASN A C 1
ATOM 733 O O . ASN A 1 93 ? -4.332 18.387 23.081 1.00 54.78 93 ASN A O 1
ATOM 737 N N . LYS A 1 94 ? -2.703 18.354 21.555 1.00 48.72 94 LYS A N 1
ATOM 738 C CA . LYS A 1 94 ? -1.699 18.876 22.497 1.00 48.72 94 LYS A CA 1
ATOM 739 C C . LYS A 1 94 ? -1.610 20.394 22.320 1.00 48.72 94 LYS A C 1
ATOM 741 O O . LYS A 1 94 ? -1.161 20.821 21.258 1.00 48.72 94 LYS A O 1
ATOM 746 N N . PRO A 1 95 ? -1.986 21.220 23.316 1.00 46.12 95 PRO A N 1
ATOM 747 C CA . PRO A 1 95 ? -1.661 22.635 23.266 1.00 46.12 95 PRO A CA 1
ATOM 748 C C . PRO A 1 95 ? -0.138 22.765 23.257 1.00 46.12 95 PRO A C 1
ATOM 750 O O . PRO A 1 95 ? 0.546 22.368 24.203 1.00 46.12 95 PRO A O 1
ATOM 753 N N . THR A 1 96 ? 0.408 23.302 22.171 1.00 51.78 96 THR A N 1
ATOM 754 C CA . THR A 1 96 ? 1.772 23.817 22.155 1.00 51.78 96 THR A CA 1
ATOM 755 C C . THR A 1 96 ? 1.796 25.041 23.064 1.00 51.78 96 THR A C 1
ATOM 757 O O . THR A 1 96 ? 1.591 26.162 22.608 1.00 51.78 96 THR A O 1
ATOM 760 N N . ASN A 1 97 ? 2.006 24.836 24.366 1.00 51.66 97 ASN A N 1
ATOM 761 C CA . ASN A 1 97 ? 2.474 25.899 25.247 1.00 51.66 97 ASN A CA 1
ATOM 762 C C . ASN A 1 97 ? 3.896 26.249 24.805 1.00 51.66 97 ASN A C 1
ATOM 764 O O . ASN A 1 97 ? 4.872 25.707 25.317 1.00 51.66 97 ASN A O 1
ATOM 768 N N . VAL A 1 98 ? 3.999 27.111 23.796 1.00 55.34 98 VAL A N 1
ATOM 769 C CA . VAL A 1 98 ? 5.218 27.859 23.511 1.00 55.34 98 VAL A CA 1
ATOM 770 C C . VAL A 1 98 ? 5.194 29.028 24.496 1.00 55.34 98 VAL A C 1
ATOM 772 O O . VAL A 1 98 ? 4.274 29.845 24.408 1.00 55.34 98 VAL A O 1
ATOM 775 N N . PRO A 1 99 ? 6.108 29.117 25.478 1.00 49.31 99 PRO A N 1
ATOM 776 C CA . PRO A 1 99 ? 6.174 30.292 26.334 1.00 49.31 99 PRO A CA 1
ATOM 777 C C . PRO A 1 99 ? 6.452 31.506 25.448 1.00 49.31 99 PRO A C 1
ATOM 779 O O . PRO A 1 99 ? 7.424 31.505 24.691 1.00 49.31 99 PRO A O 1
ATOM 782 N N . SER A 1 100 ? 5.597 32.528 25.519 1.00 53.19 100 SER A N 1
ATOM 783 C CA . SER A 1 100 ? 5.885 33.819 24.904 1.00 53.19 100 SER A CA 1
ATOM 784 C C . SER A 1 100 ? 7.146 34.370 25.562 1.00 53.19 100 SER A C 1
ATOM 786 O O . SER A 1 100 ? 7.110 34.804 26.716 1.00 53.19 100 SER A O 1
ATOM 788 N N . MET A 1 101 ? 8.270 34.326 24.854 1.00 51.44 101 MET A N 1
ATOM 789 C CA . MET A 1 101 ? 9.436 35.106 25.233 1.00 51.44 101 MET A CA 1
ATOM 790 C C . MET A 1 101 ? 9.060 36.559 24.944 1.00 51.44 101 MET A C 1
ATOM 792 O O . MET A 1 101 ? 8.991 36.971 23.787 1.00 51.44 101 MET A O 1
ATOM 796 N N . GLY A 1 102 ? 8.666 37.269 26.002 1.00 54.00 102 GLY A N 1
ATOM 797 C CA . GLY A 1 102 ? 8.418 38.702 25.953 1.00 54.00 102 GLY A CA 1
ATOM 798 C C . GLY A 1 102 ? 9.662 39.408 25.429 1.00 54.00 102 GLY A C 1
ATOM 799 O O . GLY A 1 102 ? 10.777 39.066 25.827 1.00 54.00 102 GLY A O 1
ATOM 800 N N . ILE A 1 103 ? 9.431 40.325 24.493 1.00 52.16 103 ILE A N 1
ATOM 801 C CA . ILE A 1 103 ? 10.412 41.296 24.002 1.00 52.16 103 ILE A CA 1
ATOM 802 C C . ILE A 1 103 ? 10.695 42.301 25.117 1.00 52.16 103 ILE A C 1
ATOM 804 O O . ILE A 1 103 ? 9.709 42.720 25.769 1.00 52.16 103 ILE A O 1
#

Sequence (103 aa):
FGPNCSIGSEIEDGEFDWQTNNMEIEAGIFVMRHLETYMGMGIDELNCCLAGNTRKLKEQLLFLRKKYSAKIILSECNILKETVLHNASKFGNKPTNVPSMGI

pLDDT: mean 79.97, std 17.22, range [38.84, 97.88]

Secondary structure (DSSP, 8-state):
--S-------------TT--TT-TTTHHHHHHHHHHH--S--GGG------SSHHHHHHHHHHHHHHHHHHHHHSTT-TTHHHHHHHHHHHH-----------

Mean predicted aligned error: 11.68 Å

Solvent-accessible surface area (backbone atoms only — not comparable to full-atom values): 6810 Å² total; per-residue (Å²): 138,72,99,79,77,78,80,70,82,74,86,75,87,79,86,56,73,61,71,61,99,80,42,79,90,48,44,67,58,51,52,53,42,46,67,72,59,59,80,88,67,58,75,93,70,63,67,72,84,68,45,54,52,69,70,59,29,53,55,51,51,55,50,48,49,53,53,50,52,51,51,56,53,67,29,89,85,33,89,56,25,67,61,51,53,56,56,52,55,64,71,72,67,65,81,81,81,69,79,80,80,78,130

Radius of gyration: 22.23 Å; Cα contacts (8 Å, |Δi|>4): 40; chains: 1; bounding box: 35×68×58 Å